Protein AF-A0A3D2WCU2-F1 (afdb_monomer_lite)

pLDDT: mean 88.75, std 12.47, range [38.84, 97.62]

Structure (mmCIF, N/CA/C/O backbone):
data_AF-A0A3D2WCU2-F1
#
_entry.id   AF-A0A3D2WCU2-F1
#
loop_
_atom_site.group_PDB
_atom_site.id
_atom_site.type_symbol
_atom_site.label_atom_id
_atom_site.label_alt_id
_atom_site.label_comp_id
_atom_site.label_asym_id
_atom_site.label_entity_id
_atom_site.label_seq_id
_atom_site.pdbx_PDB_ins_code
_atom_site.Cartn_x
_atom_site.Cartn_y
_atom_site.Cartn_z
_atom_site.occupancy
_atom_site.B_iso_or_equiv
_atom_site.auth_seq_id
_atom_site.auth_comp_id
_atom_site.auth_asym_id
_atom_site.auth_atom_id
_atom_site.pdbx_PDB_model_num
ATOM 1 N N . MET A 1 1 ? 30.710 31.717 -10.911 1.00 40.94 1 MET A N 1
ATOM 2 C CA . MET A 1 1 ? 29.964 31.096 -9.800 1.00 40.94 1 MET A CA 1
ATOM 3 C C . MET A 1 1 ? 28.675 30.516 -10.369 1.00 40.94 1 MET A C 1
ATOM 5 O O . MET A 1 1 ? 27.715 31.269 -10.475 1.00 40.94 1 MET A O 1
ATOM 9 N N . PRO A 1 2 ? 28.636 29.260 -10.845 1.00 43.09 2 PRO A N 1
ATOM 10 C CA . PRO A 1 2 ? 27.371 28.632 -11.187 1.00 43.09 2 PRO A CA 1
ATOM 11 C C . PRO A 1 2 ? 26.749 28.011 -9.934 1.00 43.09 2 PRO A C 1
ATOM 13 O O . PRO A 1 2 ? 27.441 27.438 -9.093 1.00 43.09 2 PRO A O 1
ATOM 16 N N . ALA A 1 3 ? 25.442 28.215 -9.811 1.00 42.50 3 ALA A N 1
ATOM 17 C CA . ALA A 1 3 ? 24.596 27.722 -8.742 1.00 42.50 3 ALA A CA 1
ATOM 18 C C . ALA A 1 3 ? 24.602 26.189 -8.694 1.00 42.50 3 ALA A C 1
ATOM 20 O O . ALA A 1 3 ? 24.594 25.524 -9.730 1.00 42.50 3 ALA A O 1
ATOM 21 N N . LEU A 1 4 ? 24.597 25.654 -7.475 1.00 42.25 4 LEU A N 1
ATOM 22 C CA . LEU A 1 4 ? 24.370 24.246 -7.187 1.00 42.25 4 LEU A CA 1
ATOM 23 C C . LEU A 1 4 ? 22.959 23.889 -7.668 1.00 42.25 4 LEU A C 1
ATOM 25 O O . LEU A 1 4 ? 21.978 24.137 -6.970 1.00 42.25 4 LEU A O 1
ATOM 29 N N . ALA A 1 5 ? 22.857 23.341 -8.878 1.00 43.59 5 ALA A N 1
ATOM 30 C CA . ALA A 1 5 ? 21.701 22.549 -9.256 1.00 43.59 5 ALA A CA 1
ATOM 31 C C . ALA A 1 5 ? 21.718 21.350 -8.306 1.00 43.59 5 ALA A C 1
ATOM 33 O O . ALA A 1 5 ? 22.600 20.495 -8.385 1.00 43.59 5 ALA A O 1
ATOM 34 N N . GLN A 1 6 ? 20.810 21.349 -7.336 1.00 38.84 6 GLN A N 1
ATOM 35 C CA . GLN A 1 6 ? 20.521 20.158 -6.560 1.00 38.84 6 GLN A CA 1
ATOM 36 C C . GLN A 1 6 ? 19.976 19.141 -7.559 1.00 38.84 6 GLN A C 1
ATOM 38 O O . GLN A 1 6 ? 18.814 19.207 -7.953 1.00 38.84 6 GLN A O 1
ATOM 43 N N . THR A 1 7 ? 20.849 18.263 -8.050 1.00 39.62 7 THR A N 1
ATOM 44 C CA . THR A 1 7 ? 20.456 17.074 -8.794 1.00 39.62 7 THR A CA 1
ATOM 45 C C . THR A 1 7 ? 19.617 16.243 -7.836 1.00 39.62 7 THR A C 1
ATOM 47 O O . THR A 1 7 ? 20.155 15.478 -7.040 1.00 39.62 7 THR A O 1
ATOM 50 N N . GLN A 1 8 ? 18.297 16.428 -7.864 1.00 44.00 8 GLN A N 1
ATOM 51 C CA . GLN A 1 8 ? 17.379 15.392 -7.417 1.00 44.00 8 GLN A CA 1
ATOM 52 C C . GLN A 1 8 ? 17.748 14.170 -8.256 1.00 44.00 8 GLN A C 1
ATOM 54 O O . GLN A 1 8 ? 17.556 14.180 -9.472 1.00 44.00 8 GLN A O 1
ATOM 59 N N . ALA A 1 9 ? 18.426 13.196 -7.650 1.00 54.62 9 ALA A N 1
ATOM 60 C CA . ALA A 1 9 ? 18.837 11.990 -8.344 1.00 54.62 9 ALA A CA 1
ATOM 61 C C . ALA A 1 9 ? 17.564 11.295 -8.835 1.00 54.62 9 ALA A C 1
ATOM 63 O O . ALA A 1 9 ? 16.813 10.728 -8.042 1.00 54.62 9 ALA A O 1
ATOM 64 N N . GLN A 1 10 ? 17.276 11.424 -10.131 1.00 64.81 10 GLN A N 1
ATOM 65 C CA . GLN A 1 10 ? 16.207 10.671 -10.769 1.00 64.81 10 GLN A CA 1
ATOM 66 C C . GLN A 1 10 ? 16.504 9.190 -10.570 1.00 64.81 10 GLN A C 1
ATOM 68 O O . GLN A 1 10 ? 17.631 8.747 -10.810 1.00 64.81 10 GLN A O 1
ATOM 73 N N . VAL A 1 11 ? 15.497 8.4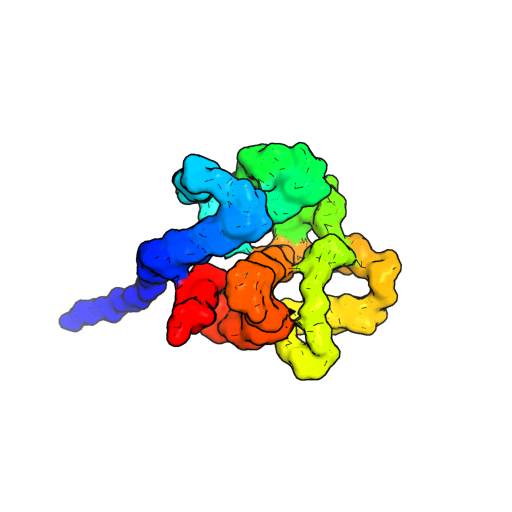48 -10.107 1.00 77.56 11 VAL A N 1
ATOM 74 C CA . VAL A 1 11 ? 15.593 6.998 -9.948 1.00 77.56 11 VAL A CA 1
ATOM 75 C C . VAL A 1 11 ? 16.022 6.403 -11.289 1.00 77.56 11 VAL A C 1
ATOM 77 O O . VAL A 1 11 ? 15.420 6.745 -12.312 1.00 77.56 11 VAL A O 1
ATOM 80 N N . PRO A 1 12 ? 17.072 5.563 -11.333 1.00 85.75 12 PRO A N 1
ATOM 81 C CA . PRO A 1 12 ? 17.488 4.940 -12.577 1.00 85.75 12 PRO A CA 1
ATOM 82 C C . PRO A 1 12 ? 16.316 4.193 -13.220 1.00 85.75 12 PRO A C 1
ATOM 84 O O . PRO A 1 12 ? 15.626 3.426 -12.553 1.00 85.75 12 PRO A O 1
ATOM 87 N N . GLU A 1 13 ? 16.120 4.366 -14.526 1.00 85.69 13 GLU A N 1
ATOM 88 C CA . GLU A 1 13 ? 15.000 3.752 -15.258 1.00 85.69 13 GLU A CA 1
ATOM 89 C C . GLU A 1 13 ? 14.947 2.223 -15.084 1.00 85.69 13 GLU A C 1
ATOM 91 O O . GLU A 1 13 ? 13.875 1.637 -14.998 1.00 85.69 13 GLU A O 1
ATOM 96 N N . VAL A 1 14 ? 16.106 1.570 -14.947 1.00 87.19 14 VAL A N 1
ATOM 97 C CA . VAL A 1 14 ? 16.196 0.128 -14.663 1.00 87.19 14 VAL A CA 1
ATOM 98 C C . VAL A 1 14 ? 15.580 -0.257 -13.311 1.00 87.19 14 VAL A C 1
ATOM 100 O O . VAL A 1 14 ? 14.926 -1.293 -13.214 1.00 87.19 14 VAL A O 1
ATOM 103 N N . VAL A 1 15 ? 15.746 0.582 -12.283 1.00 90.50 15 VAL A N 1
ATOM 104 C CA . VAL A 1 15 ? 15.174 0.363 -10.946 1.00 90.50 15 VAL A CA 1
ATOM 105 C C . VAL A 1 15 ? 13.661 0.535 -11.005 1.00 90.50 15 VAL A C 1
ATOM 107 O O . VAL A 1 15 ? 12.928 -0.338 -10.549 1.00 90.50 15 VAL A O 1
ATOM 110 N N . ARG A 1 16 ? 13.194 1.603 -11.660 1.00 90.00 16 ARG A N 1
ATOM 111 C CA . ARG A 1 16 ? 11.767 1.847 -11.900 1.00 90.00 16 ARG A CA 1
ATOM 112 C C . ARG A 1 16 ? 11.097 0.686 -12.639 1.00 90.00 16 ARG A C 1
ATOM 114 O O . ARG A 1 16 ? 10.048 0.206 -12.220 1.00 90.00 16 ARG A O 1
ATOM 121 N N . GLN A 1 17 ? 11.701 0.203 -13.723 1.00 89.56 17 GLN A N 1
ATOM 122 C CA . GLN A 1 17 ? 11.171 -0.935 -14.481 1.00 89.56 17 GLN A CA 1
ATOM 123 C C . GLN A 1 17 ? 11.144 -2.219 -13.651 1.00 89.56 17 GLN A C 1
ATOM 125 O O . GLN A 1 17 ? 10.187 -2.987 -13.744 1.00 89.56 17 GLN A O 1
ATOM 130 N N . GLY A 1 18 ? 12.172 -2.449 -12.830 1.00 90.50 18 GLY A N 1
ATOM 131 C CA . GLY A 1 18 ? 12.200 -3.567 -11.891 1.00 90.50 18 GLY A CA 1
ATOM 132 C C . GLY A 1 18 ? 11.071 -3.485 -10.863 1.00 90.50 18 GLY A C 1
ATOM 133 O O . GLY A 1 18 ? 10.384 -4.480 -10.639 1.00 90.50 18 GLY A O 1
ATOM 134 N N . TYR A 1 19 ? 10.816 -2.296 -10.316 1.00 92.38 19 TYR A N 1
ATOM 135 C CA . TYR A 1 19 ? 9.715 -2.061 -9.387 1.00 92.38 19 TYR A CA 1
ATOM 136 C C . TYR A 1 19 ? 8.354 -2.338 -10.042 1.00 92.38 19 TYR A C 1
ATOM 138 O O . TYR A 1 19 ? 7.573 -3.131 -9.519 1.00 92.38 19 TYR A O 1
ATOM 146 N N . PHE A 1 20 ? 8.078 -1.787 -11.230 1.00 91.50 20 PHE A N 1
ATOM 147 C CA . PHE A 1 20 ? 6.811 -2.061 -11.925 1.00 91.50 20 PHE A CA 1
ATOM 148 C C . PHE A 1 20 ? 6.653 -3.519 -12.335 1.00 91.50 20 PHE A C 1
ATOM 150 O O . PHE A 1 20 ? 5.540 -4.045 -12.341 1.00 91.50 20 PHE A O 1
ATOM 157 N N . ARG A 1 21 ? 7.757 -4.200 -12.642 1.00 90.50 21 ARG A N 1
ATOM 158 C CA . ARG A 1 21 ? 7.736 -5.643 -12.839 1.00 90.50 21 ARG A CA 1
ATOM 159 C C . ARG A 1 21 ? 7.333 -6.369 -11.557 1.00 90.50 21 ARG A C 1
ATOM 161 O O . ARG A 1 21 ? 6.489 -7.252 -11.641 1.00 90.50 21 ARG A O 1
ATOM 168 N N . ALA A 1 22 ? 7.873 -5.988 -10.400 1.00 92.06 22 ALA A N 1
ATOM 169 C CA . ALA A 1 22 ? 7.487 -6.576 -9.119 1.00 92.06 22 ALA A CA 1
ATOM 170 C C . ALA A 1 22 ? 5.998 -6.343 -8.802 1.00 92.06 22 ALA A C 1
ATOM 172 O O . ALA A 1 22 ? 5.289 -7.271 -8.418 1.00 92.06 22 ALA A O 1
ATOM 173 N N . VAL A 1 23 ? 5.492 -5.132 -9.059 1.00 92.75 23 VAL A N 1
ATOM 174 C CA . VAL A 1 23 ? 4.056 -4.813 -8.968 1.00 92.75 23 VAL A CA 1
ATOM 175 C C . VAL A 1 23 ? 3.236 -5.712 -9.901 1.00 92.75 23 VAL A C 1
ATOM 177 O O . VAL A 1 23 ? 2.241 -6.299 -9.482 1.00 92.75 23 VAL A O 1
ATOM 180 N N . GLY A 1 24 ? 3.668 -5.876 -11.152 1.00 91.75 24 GLY A N 1
ATOM 181 C CA . GLY A 1 24 ? 3.013 -6.759 -12.116 1.00 91.75 24 GLY A CA 1
ATOM 182 C C . GLY A 1 24 ? 3.006 -8.224 -11.707 1.00 91.75 24 GLY A C 1
ATOM 183 O O . GLY A 1 24 ? 1.987 -8.889 -11.859 1.00 91.75 24 GLY A O 1
ATOM 184 N N . GLU A 1 25 ? 4.113 -8.723 -11.162 1.00 92.00 25 GLU A N 1
ATOM 185 C CA . GLU A 1 25 ? 4.222 -10.090 -10.650 1.00 92.00 25 GLU A CA 1
ATOM 186 C C . GLU A 1 25 ? 3.272 -10.312 -9.464 1.00 92.00 25 GLU A C 1
ATOM 188 O O . GLU A 1 25 ? 2.577 -11.327 -9.429 1.00 92.00 25 GLU A O 1
ATOM 193 N N . PHE A 1 26 ? 3.161 -9.338 -8.553 1.00 93.19 26 PHE A N 1
ATOM 194 C CA . PHE A 1 26 ? 2.245 -9.398 -7.412 1.00 93.19 26 PHE A CA 1
ATOM 195 C C . PHE A 1 26 ? 0.769 -9.458 -7.832 1.00 93.19 26 PHE A C 1
ATOM 197 O O . PHE A 1 26 ? 0.015 -10.284 -7.322 1.00 93.19 26 PHE A O 1
ATOM 204 N N . PHE A 1 27 ? 0.354 -8.606 -8.774 1.00 91.88 27 PHE A N 1
ATOM 205 C CA . PHE A 1 27 ? -1.033 -8.539 -9.260 1.00 91.88 27 PHE A CA 1
ATOM 206 C C . PHE A 1 27 ? -1.316 -9.468 -10.453 1.00 91.88 27 PHE A C 1
ATOM 208 O O . PHE A 1 27 ? -2.406 -9.428 -11.021 1.00 91.88 27 PHE A O 1
ATOM 215 N N . ALA A 1 28 ? -0.343 -10.295 -10.852 1.00 90.75 28 ALA A N 1
ATOM 216 C CA . ALA A 1 28 ? -0.398 -11.145 -12.041 1.00 90.75 28 ALA A CA 1
ATOM 217 C C . ALA A 1 28 ? -0.799 -10.393 -13.334 1.00 90.75 28 ALA A C 1
ATOM 219 O O . ALA A 1 28 ? -1.499 -10.938 -14.192 1.00 90.75 28 ALA A O 1
ATOM 220 N N . LEU A 1 29 ? -0.342 -9.145 -13.483 1.00 88.31 29 LEU A N 1
ATOM 221 C CA . LEU A 1 29 ? -0.643 -8.306 -14.642 1.00 88.31 29 LEU A CA 1
ATOM 222 C C . LEU A 1 29 ? 0.202 -8.710 -15.859 1.00 88.31 29 LEU A C 1
ATOM 224 O O . LEU A 1 29 ? 1.415 -8.923 -15.739 1.00 88.31 29 LEU A O 1
ATOM 228 N N . PRO A 1 30 ? -0.388 -8.768 -17.064 1.00 84.62 30 PRO A N 1
ATOM 229 C CA . PRO A 1 30 ? 0.369 -8.987 -18.284 1.00 84.62 30 PRO A CA 1
ATOM 230 C C . PRO A 1 30 ? 1.248 -7.764 -18.616 1.00 84.62 30 PRO A C 1
ATOM 232 O O . PRO A 1 30 ? 0.877 -6.627 -18.320 1.00 84.62 30 PRO A O 1
ATOM 235 N N . PRO A 1 31 ? 2.373 -7.943 -19.338 1.00 77.44 31 PRO A N 1
ATOM 236 C CA . PRO A 1 31 ? 3.273 -6.840 -19.698 1.00 77.44 31 PRO A CA 1
ATOM 237 C C . PRO A 1 31 ? 2.603 -5.681 -20.452 1.00 77.44 31 PRO A C 1
ATOM 239 O O . PRO A 1 31 ? 3.039 -4.539 -20.352 1.00 77.44 31 PRO A O 1
ATOM 242 N N . THR A 1 32 ? 1.538 -5.962 -21.209 1.00 80.44 32 THR A N 1
ATOM 243 C CA . THR A 1 32 ? 0.761 -4.940 -21.926 1.00 80.44 32 THR A CA 1
ATOM 244 C C . THR A 1 32 ? 0.040 -3.986 -20.973 1.00 80.44 32 THR A C 1
ATOM 246 O O . THR A 1 32 ? -0.090 -2.808 -21.283 1.0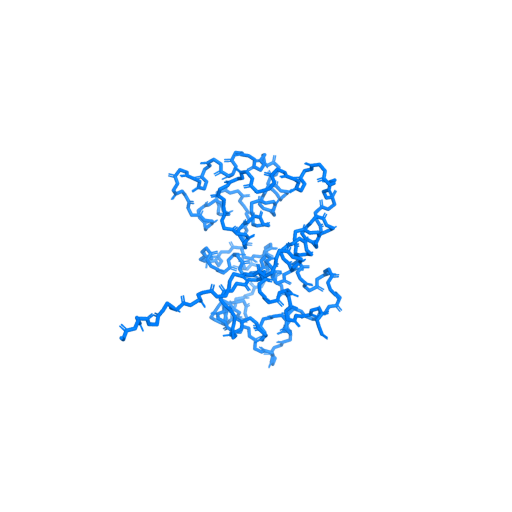0 80.44 32 THR A O 1
ATOM 249 N N . GLU A 1 33 ? -0.387 -4.473 -19.810 1.00 79.62 33 GLU A N 1
ATOM 250 C CA . GLU A 1 33 ? -1.068 -3.676 -18.786 1.00 79.62 33 GLU A CA 1
ATOM 251 C C . GLU A 1 33 ? -0.063 -2.896 -17.925 1.00 79.62 33 GLU A C 1
ATOM 253 O O . GLU A 1 33 ? -0.334 -1.778 -17.504 1.00 79.62 33 GLU A O 1
ATOM 258 N N . LEU A 1 34 ? 1.163 -3.411 -17.774 1.00 76.00 34 LEU A N 1
ATOM 259 C CA . LEU A 1 34 ? 2.268 -2.650 -17.178 1.00 76.00 34 LEU A CA 1
ATOM 260 C C . LEU A 1 34 ? 2.662 -1.424 -18.009 1.00 76.00 34 LEU A C 1
ATOM 262 O O . LEU A 1 34 ? 3.031 -0.392 -17.454 1.00 76.00 34 LEU A O 1
ATOM 266 N N . ALA A 1 35 ? 2.569 -1.519 -19.338 1.00 74.38 35 ALA A N 1
ATOM 267 C CA . ALA A 1 35 ? 2.937 -0.425 -20.233 1.00 74.38 35 ALA A CA 1
ATOM 268 C C . ALA A 1 35 ? 2.043 0.816 -20.060 1.00 74.38 35 ALA A C 1
ATOM 270 O O . ALA A 1 35 ? 2.531 1.934 -20.220 1.00 74.38 35 ALA A O 1
ATOM 271 N N . ILE A 1 36 ? 0.771 0.622 -19.696 1.00 79.75 36 ILE A N 1
ATOM 272 C CA . ILE A 1 36 ? -0.201 1.711 -19.524 1.00 79.75 36 ILE A CA 1
ATOM 273 C C . ILE A 1 36 ? -0.171 2.337 -18.122 1.00 79.75 36 ILE A C 1
ATOM 275 O O . ILE A 1 36 ? -0.753 3.400 -17.934 1.00 79.75 36 ILE A O 1
ATOM 279 N N . LEU A 1 37 ? 0.537 1.744 -17.148 1.00 78.38 37 LEU A N 1
ATOM 280 C CA . LEU A 1 37 ? 0.651 2.304 -15.789 1.00 78.38 37 LEU A CA 1
ATOM 281 C C . LEU A 1 37 ? 1.259 3.713 -15.796 1.00 78.38 37 LEU A C 1
ATOM 283 O O . LEU A 1 37 ? 0.827 4.587 -15.048 1.00 78.38 37 LEU A O 1
ATOM 287 N N . ASN A 1 38 ? 2.213 3.957 -16.699 1.00 72.69 38 ASN A N 1
ATOM 288 C CA . ASN A 1 38 ? 2.843 5.268 -16.872 1.00 72.69 38 ASN A CA 1
ATOM 289 C C . ASN A 1 38 ? 1.874 6.340 -17.408 1.00 72.69 38 ASN A C 1
ATOM 291 O O . ASN A 1 38 ? 2.165 7.530 -17.314 1.00 72.69 38 ASN A O 1
ATOM 295 N N . GLU A 1 39 ? 0.730 5.947 -17.975 1.00 82.06 39 GLU A N 1
ATOM 296 C CA . GLU A 1 39 ? -0.275 6.871 -18.517 1.00 82.06 39 GLU A CA 1
ATOM 297 C C . GLU A 1 39 ? -1.250 7.378 -17.441 1.00 82.06 39 GLU A C 1
ATOM 299 O O . GLU A 1 39 ? -2.033 8.293 -17.696 1.00 82.06 39 GLU A O 1
ATOM 304 N N . TRP A 1 40 ? -1.228 6.804 -16.233 1.00 83.94 40 TRP A N 1
ATOM 305 C CA . TRP A 1 40 ? -2.220 7.091 -15.190 1.00 83.94 40 TRP A CA 1
ATOM 306 C C . TRP A 1 40 ? -2.014 8.429 -14.471 1.00 83.94 40 TRP A C 1
ATOM 308 O O . TRP A 1 40 ? -2.908 8.855 -13.739 1.00 83.94 40 TRP A O 1
ATOM 318 N N . GLU A 1 41 ? -0.895 9.121 -14.722 1.00 85.50 41 GLU A N 1
ATOM 319 C CA . GLU A 1 41 ? -0.545 10.405 -14.086 1.00 85.50 41 GLU A CA 1
ATOM 320 C C . GLU A 1 41 ? -0.653 10.337 -12.548 1.00 85.50 41 GLU A C 1
ATOM 322 O O . GLU A 1 41 ? -1.114 11.275 -11.897 1.00 85.50 41 GLU A O 1
ATOM 327 N N . LEU A 1 42 ? -0.262 9.192 -11.984 1.00 89.25 42 LEU A N 1
ATOM 328 C CA . LEU A 1 42 ? -0.138 8.950 -10.550 1.00 89.25 42 LEU A CA 1
ATOM 329 C C . LEU A 1 42 ? 1.335 8.902 -10.158 1.00 89.25 42 LEU A C 1
ATOM 331 O O . LEU A 1 42 ? 2.187 8.557 -10.982 1.00 89.25 42 LEU A O 1
ATOM 335 N N . ASP A 1 43 ? 1.615 9.191 -8.890 1.00 90.88 43 ASP A N 1
ATOM 336 C CA . ASP A 1 43 ? 2.931 8.910 -8.328 1.00 90.88 43 ASP A CA 1
ATOM 337 C C . ASP A 1 43 ? 3.187 7.395 -8.363 1.00 90.88 43 ASP A C 1
ATOM 339 O O . ASP A 1 43 ? 2.274 6.581 -8.190 1.00 90.88 43 ASP A O 1
ATOM 343 N N . GLU A 1 44 ? 4.439 7.003 -8.599 1.00 91.31 44 GLU A N 1
ATOM 344 C CA . GLU A 1 44 ? 4.808 5.601 -8.841 1.00 91.31 44 GLU A CA 1
ATOM 345 C C . GLU A 1 44 ? 4.411 4.695 -7.661 1.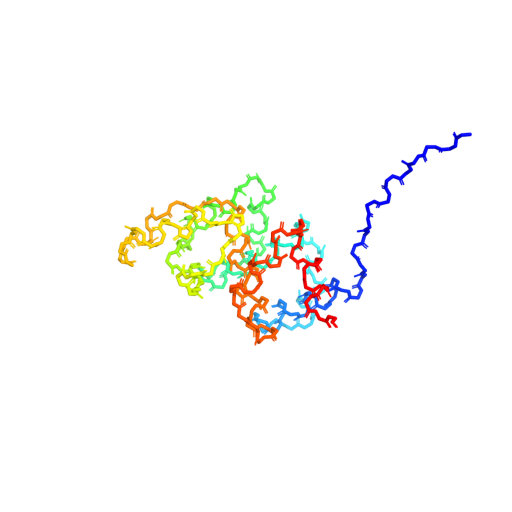00 91.31 44 GLU A C 1
ATOM 347 O O . GLU A 1 44 ? 3.879 3.604 -7.869 1.00 91.31 44 GLU A O 1
ATOM 352 N N . ASP A 1 45 ? 4.557 5.205 -6.434 1.00 93.12 45 ASP A N 1
ATOM 353 C CA . ASP A 1 45 ? 4.207 4.518 -5.187 1.00 93.12 45 ASP A CA 1
ATOM 354 C C . ASP A 1 45 ? 2.680 4.403 -4.967 1.00 93.12 45 ASP A C 1
ATOM 356 O O . ASP A 1 45 ? 2.221 3.596 -4.154 1.00 93.12 45 ASP A O 1
ATOM 360 N N . GLU A 1 46 ? 1.865 5.179 -5.691 1.00 95.06 46 GLU A N 1
ATOM 361 C CA . GLU A 1 46 ? 0.398 5.159 -5.603 1.00 95.06 46 GLU A CA 1
ATOM 362 C C . GLU A 1 46 ? -0.253 4.185 -6.594 1.00 95.06 46 GLU A C 1
ATOM 364 O O . GLU A 1 46 ? -1.372 3.716 -6.363 1.00 95.06 46 GLU A O 1
ATOM 369 N N . ILE A 1 47 ? 0.430 3.843 -7.687 1.00 94.25 47 ILE A N 1
ATOM 370 C CA . ILE A 1 47 ? -0.074 2.904 -8.700 1.00 94.25 47 ILE A CA 1
ATOM 371 C C . ILE A 1 47 ? -0.498 1.558 -8.083 1.00 94.25 47 ILE A C 1
ATOM 373 O O . ILE A 1 47 ? -1.614 1.098 -8.364 1.00 94.25 47 ILE A O 1
ATOM 377 N N . PRO A 1 48 ? 0.297 0.927 -7.198 1.00 95.12 48 PRO A N 1
ATOM 378 C CA . PRO A 1 48 ? -0.121 -0.318 -6.576 1.00 95.12 48 PRO A CA 1
ATOM 379 C C . PRO A 1 48 ? -1.309 -0.157 -5.625 1.00 95.12 48 PRO A C 1
ATOM 381 O O . PRO A 1 48 ? -2.055 -1.112 -5.426 1.00 95.12 48 PRO A O 1
ATOM 384 N N . VAL A 1 49 ? -1.533 1.034 -5.058 1.00 96.62 49 VAL A N 1
ATOM 385 C CA . VAL A 1 49 ? -2.712 1.312 -4.221 1.00 96.62 49 VAL A CA 1
ATOM 386 C C . VAL A 1 49 ? -3.983 1.273 -5.062 1.00 96.62 49 VAL A C 1
ATOM 388 O O . VAL A 1 49 ? -4.968 0.654 -4.654 1.00 96.62 49 VAL A O 1
ATOM 391 N N . ALA A 1 50 ? -3.953 1.877 -6.254 1.00 95.31 50 ALA A N 1
ATOM 392 C CA . ALA A 1 50 ? -5.070 1.832 -7.192 1.00 95.31 50 ALA A CA 1
ATOM 393 C C . ALA A 1 50 ? -5.425 0.382 -7.559 1.00 95.31 50 ALA A C 1
ATOM 395 O O . ALA A 1 50 ? -6.588 -0.012 -7.456 1.00 95.31 50 ALA A O 1
ATOM 396 N N . LEU A 1 51 ? -4.411 -0.416 -7.911 1.00 94.75 51 LEU A N 1
ATOM 397 C CA . LEU A 1 51 ? -4.554 -1.839 -8.232 1.00 94.75 51 LEU A CA 1
ATOM 398 C C . LEU A 1 51 ? -5.100 -2.640 -7.044 1.00 94.75 51 LEU A C 1
ATOM 400 O O . LEU A 1 51 ? -6.046 -3.411 -7.196 1.00 94.75 51 LEU A O 1
ATOM 404 N N . PHE A 1 52 ? -4.564 -2.409 -5.845 1.00 95.81 52 PHE A N 1
ATOM 405 C CA . PHE A 1 52 ? -4.985 -3.112 -4.638 1.00 95.81 52 PHE A CA 1
ATOM 406 C C . PHE A 1 52 ? -6.455 -2.843 -4.294 1.00 95.81 52 PHE A C 1
ATOM 408 O O . PHE A 1 52 ? -7.209 -3.766 -3.982 1.00 95.81 52 PHE A O 1
ATOM 415 N N . ILE A 1 53 ? -6.892 -1.581 -4.355 1.00 95.81 53 ILE A N 1
ATOM 416 C CA . ILE A 1 53 ? -8.289 -1.227 -4.080 1.00 95.81 53 ILE A CA 1
ATOM 417 C C . ILE A 1 53 ? -9.206 -1.784 -5.176 1.00 95.81 53 ILE A C 1
ATOM 419 O O . ILE A 1 53 ? -10.275 -2.309 -4.850 1.00 95.81 53 ILE A O 1
ATOM 423 N N . ALA A 1 54 ? -8.799 -1.715 -6.447 1.00 94.19 54 ALA A N 1
ATOM 424 C CA . ALA A 1 54 ? -9.548 -2.275 -7.573 1.00 94.19 54 ALA A CA 1
ATOM 425 C C . ALA A 1 54 ? -9.799 -3.777 -7.384 1.00 94.19 54 ALA A C 1
ATOM 427 O O . ALA A 1 54 ? -10.949 -4.218 -7.375 1.00 94.19 54 ALA A O 1
ATOM 428 N N . GLU A 1 55 ? -8.736 -4.544 -7.130 1.00 93.75 55 GLU A N 1
ATOM 429 C CA . GLU A 1 55 ? -8.797 -5.994 -6.933 1.00 93.75 55 GLU A CA 1
ATOM 430 C C . GLU A 1 55 ? -9.721 -6.372 -5.765 1.00 93.75 55 GLU A C 1
ATOM 432 O O . GLU A 1 55 ? -10.534 -7.291 -5.869 1.00 93.75 55 GLU A O 1
ATOM 437 N N . ARG A 1 56 ? -9.645 -5.638 -4.647 1.00 93.12 56 ARG A N 1
ATOM 438 C CA . ARG A 1 56 ? -10.430 -5.940 -3.440 1.00 93.12 56 ARG A CA 1
ATOM 439 C C . ARG A 1 56 ? -11.896 -5.545 -3.529 1.00 93.12 56 ARG A C 1
ATOM 441 O O . ARG A 1 56 ? -12.724 -6.175 -2.874 1.00 93.12 56 ARG A O 1
ATOM 448 N N . SER A 1 57 ? -12.211 -4.510 -4.298 1.00 91.88 57 SER A N 1
ATOM 449 C CA . SER A 1 57 ? -13.567 -3.959 -4.397 1.00 91.88 57 SER A CA 1
ATOM 450 C C . SER A 1 57 ? -14.317 -4.382 -5.660 1.00 91.88 57 SER A C 1
ATOM 452 O O . SER A 1 57 ? -15.534 -4.209 -5.731 1.00 91.88 57 SER A O 1
ATOM 454 N N . GLY A 1 58 ? -13.614 -4.927 -6.658 1.00 90.88 58 GLY A N 1
ATOM 455 C CA . GLY A 1 58 ? -14.162 -5.236 -7.980 1.00 90.88 58 GLY A CA 1
ATOM 456 C C . GLY A 1 58 ? -14.429 -3.998 -8.845 1.00 90.88 58 GLY A C 1
ATOM 457 O O . GLY A 1 58 ? -15.088 -4.104 -9.879 1.00 90.88 58 GLY A O 1
ATOM 458 N N . VAL A 1 59 ? -13.957 -2.821 -8.428 1.00 92.50 59 VAL A N 1
ATOM 459 C CA . VAL A 1 59 ? -14.055 -1.573 -9.196 1.00 92.50 59 VAL A CA 1
ATOM 460 C C . VAL A 1 59 ? -12.924 -1.517 -10.217 1.00 92.50 59 VAL A C 1
ATOM 462 O O . VAL A 1 59 ? -11.806 -1.923 -9.924 1.00 92.50 59 VAL A O 1
ATOM 465 N N . SER A 1 60 ? -13.192 -0.983 -11.410 1.00 91.75 60 SER A N 1
ATOM 466 C CA . SER A 1 60 ? -12.164 -0.792 -12.440 1.00 91.75 60 SER A CA 1
ATOM 467 C C . SER A 1 60 ? -11.071 0.168 -11.969 1.00 91.75 60 SER A C 1
ATOM 469 O O . SER A 1 60 ? -11.386 1.265 -11.487 1.00 91.75 60 SER A O 1
ATOM 471 N N . THR A 1 61 ? -9.810 -0.193 -12.189 1.00 91.50 61 THR A N 1
ATOM 472 C CA . THR A 1 61 ? -8.655 0.632 -11.821 1.00 91.50 61 THR A CA 1
ATOM 473 C C . THR A 1 61 ? -8.726 2.018 -12.459 1.00 91.50 61 THR A C 1
ATOM 475 O O . THR A 1 61 ? -8.522 3.012 -11.771 1.00 91.50 61 THR A O 1
ATOM 478 N N . G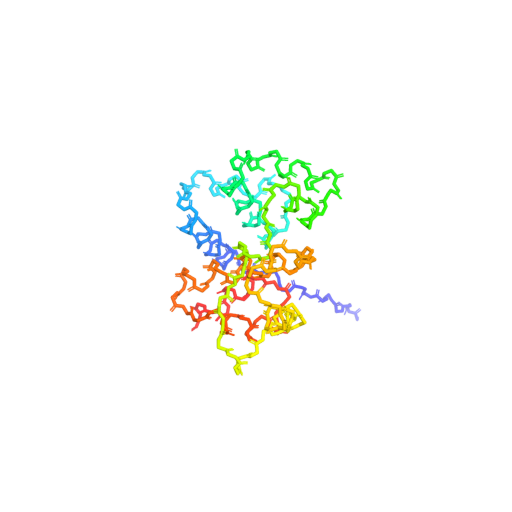LU A 1 62 ? -9.148 2.134 -13.719 1.00 90.19 62 GLU A N 1
ATOM 479 C CA . GLU A 1 62 ? -9.274 3.414 -14.428 1.00 90.19 62 GLU A CA 1
ATOM 480 C C . GLU A 1 62 ? -10.266 4.368 -13.750 1.00 90.19 62 GLU A C 1
ATOM 482 O O . GLU A 1 62 ? -10.037 5.577 -13.693 1.00 90.19 62 GLU A O 1
ATOM 487 N N . ALA A 1 63 ? -11.357 3.837 -13.187 1.00 92.38 63 ALA A N 1
ATOM 488 C CA . ALA A 1 63 ? -12.311 4.645 -12.430 1.00 92.38 63 ALA A CA 1
ATOM 489 C C . ALA A 1 63 ? -11.704 5.154 -11.114 1.00 92.38 63 ALA A C 1
ATOM 491 O O . ALA A 1 63 ? -11.938 6.305 -10.744 1.00 92.38 63 ALA A O 1
ATOM 492 N N . LEU A 1 64 ? -10.900 4.334 -10.426 1.00 93.75 64 LEU A N 1
ATOM 493 C CA . LEU A 1 64 ? -10.167 4.765 -9.231 1.00 93.75 64 LEU A CA 1
ATOM 494 C C . LEU A 1 64 ? -9.131 5.837 -9.567 1.00 93.75 64 LEU A C 1
ATOM 496 O O . LEU A 1 64 ? -9.081 6.852 -8.875 1.00 93.75 64 LEU A O 1
ATOM 500 N N . VAL A 1 65 ? -8.373 5.664 -10.654 1.00 92.88 65 VAL A N 1
ATOM 501 C CA . VAL A 1 65 ? -7.422 6.673 -11.142 1.00 92.88 65 VAL A CA 1
ATOM 502 C C . VAL A 1 65 ? -8.147 7.983 -11.454 1.00 92.88 65 VAL A C 1
ATOM 504 O O . VAL A 1 65 ? -7.727 9.045 -10.998 1.00 92.88 65 VAL A O 1
ATOM 507 N N . ALA A 1 66 ? -9.282 7.937 -12.158 1.00 93.00 66 ALA A N 1
ATOM 508 C CA . ALA A 1 66 ? -10.073 9.131 -12.451 1.00 93.00 66 ALA A CA 1
ATOM 509 C C . ALA A 1 66 ? -10.563 9.842 -11.173 1.00 93.00 66 ALA A C 1
ATOM 511 O O . ALA A 1 66 ? -10.485 11.069 -11.076 1.00 93.00 66 ALA A O 1
ATOM 512 N N . LEU A 1 67 ? -11.022 9.090 -10.166 1.00 94.44 67 LEU A N 1
ATOM 513 C CA . LEU A 1 67 ? -11.429 9.653 -8.876 1.00 94.44 67 LEU A CA 1
ATOM 514 C C . LEU A 1 67 ? -10.245 10.260 -8.113 1.00 94.44 67 LEU A C 1
ATOM 516 O O . LEU A 1 67 ? -10.368 11.373 -7.592 1.00 94.44 67 LEU A O 1
ATOM 520 N N . ARG A 1 68 ? -9.091 9.586 -8.098 1.00 94.69 68 ARG A N 1
ATOM 521 C CA . ARG A 1 68 ? -7.858 10.091 -7.480 1.00 94.69 68 ARG A CA 1
ATOM 522 C C . ARG A 1 68 ? -7.420 11.407 -8.121 1.00 94.69 68 ARG A C 1
ATOM 524 O O . ARG A 1 68 ? -7.120 12.367 -7.412 1.00 94.69 68 ARG A O 1
ATOM 531 N N . ARG A 1 69 ? -7.483 11.485 -9.454 1.00 92.25 69 ARG A N 1
ATOM 532 C CA . ARG A 1 69 ? -7.199 12.698 -10.239 1.00 92.25 69 ARG A CA 1
ATOM 533 C C . ARG A 1 69 ? -8.216 13.817 -10.031 1.00 92.25 69 ARG A C 1
ATOM 535 O O . ARG A 1 69 ? -7.867 14.985 -10.159 1.00 92.25 69 ARG A O 1
ATOM 542 N N . SER A 1 70 ? -9.458 13.486 -9.676 1.00 92.88 70 SER A N 1
ATOM 543 C CA . SER A 1 70 ? -10.474 14.480 -9.300 1.00 92.88 70 SER A CA 1
ATOM 544 C C . SER A 1 70 ? -10.256 15.091 -7.907 1.00 92.88 70 SER A C 1
ATOM 546 O O . SER A 1 70 ? -11.013 15.972 -7.503 1.00 92.88 70 SER A O 1
ATOM 548 N N . GLY A 1 71 ? -9.221 14.644 -7.185 1.00 92.75 71 GLY A N 1
ATOM 549 C CA . GLY A 1 71 ? -8.809 15.188 -5.893 1.00 92.75 71 GLY A CA 1
ATOM 550 C C . GLY A 1 71 ? -9.258 14.371 -4.683 1.00 92.75 71 GLY A C 1
ATOM 551 O O . GLY A 1 71 ? -9.080 14.831 -3.560 1.00 92.75 71 GLY A O 1
ATOM 552 N N . GLN A 1 72 ? -9.828 13.179 -4.880 1.00 96.12 72 GLN A N 1
ATOM 553 C CA . GLN A 1 72 ? -10.168 12.300 -3.760 1.00 96.12 72 GLN A CA 1
ATOM 554 C C . GLN A 1 72 ? -8.922 11.633 -3.185 1.00 96.12 72 GLN A C 1
ATOM 556 O O . GLN A 1 72 ? -8.045 11.196 -3.930 1.00 96.12 72 GLN A O 1
ATOM 561 N N . SER A 1 73 ? -8.860 11.543 -1.861 1.00 96.81 73 SER A N 1
ATOM 562 C CA . SER A 1 73 ? -7.746 10.914 -1.152 1.00 96.81 73 SER A CA 1
ATOM 563 C C . SER A 1 73 ? -7.844 9.386 -1.166 1.00 96.81 73 SER A C 1
ATOM 565 O O . SER A 1 73 ? -8.937 8.817 -1.251 1.00 96.81 73 SER A O 1
ATOM 567 N N . TRP A 1 74 ? -6.710 8.694 -1.017 1.00 97.62 74 TRP A N 1
ATOM 568 C CA . TRP A 1 74 ? -6.714 7.234 -0.879 1.00 97.62 74 TRP A CA 1
ATOM 569 C C . TRP A 1 74 ? -7.476 6.775 0.359 1.00 97.62 74 TRP A C 1
ATOM 571 O O . TRP A 1 74 ? -8.167 5.765 0.290 1.00 97.62 74 TRP A O 1
ATOM 581 N N . ALA A 1 75 ? -7.422 7.542 1.450 1.00 97.19 75 ALA A N 1
ATOM 582 C CA . ALA A 1 75 ? -8.207 7.282 2.654 1.00 97.19 75 ALA A CA 1
ATOM 583 C C . ALA A 1 75 ? -9.720 7.267 2.368 1.00 97.19 75 ALA A C 1
ATOM 585 O O . ALA A 1 75 ? -10.417 6.320 2.739 1.00 97.19 75 ALA A O 1
ATOM 586 N N . GLU A 1 76 ? -10.235 8.272 1.651 1.00 96.69 76 GLU A N 1
ATOM 587 C CA . GLU A 1 76 ? -11.654 8.335 1.277 1.00 96.69 76 GLU A CA 1
ATOM 588 C C . GLU A 1 76 ? -12.050 7.220 0.308 1.00 96.69 76 GLU A C 1
ATOM 590 O O . GLU A 1 76 ? -13.129 6.638 0.447 1.00 96.69 76 GLU A O 1
ATOM 595 N N . LEU A 1 77 ? -11.196 6.917 -0.675 1.00 97.06 77 LEU A N 1
ATOM 596 C CA . LEU A 1 77 ? -11.445 5.852 -1.645 1.00 97.06 77 LEU A CA 1
ATOM 597 C C . LEU A 1 77 ? -11.449 4.481 -0.963 1.00 97.06 77 LEU A C 1
ATOM 599 O O . LEU A 1 77 ? -12.403 3.723 -1.126 1.00 97.06 77 LEU A O 1
ATOM 603 N N . ALA A 1 78 ? -10.442 4.185 -0.143 1.00 96.62 78 ALA A N 1
ATOM 604 C CA . ALA A 1 78 ? -10.348 2.937 0.604 1.00 96.62 78 ALA A CA 1
ATOM 605 C C . ALA A 1 78 ? -11.560 2.749 1.529 1.00 96.62 78 ALA A C 1
ATOM 607 O O . ALA A 1 78 ? -12.210 1.703 1.483 1.00 96.62 78 ALA A O 1
ATOM 608 N N . ALA A 1 79 ? -11.948 3.789 2.277 1.00 95.06 79 ALA A N 1
ATOM 609 C CA . ALA A 1 79 ? -13.139 3.759 3.122 1.00 95.06 79 ALA A CA 1
ATOM 610 C C . ALA A 1 79 ? -14.425 3.531 2.310 1.00 95.06 79 ALA A C 1
ATOM 612 O O . ALA A 1 79 ? -15.253 2.697 2.682 1.00 95.06 79 ALA A O 1
ATOM 613 N N . ARG A 1 80 ? -14.591 4.230 1.178 1.00 95.25 80 ARG A N 1
ATOM 614 C CA . ARG A 1 80 ? -15.766 4.086 0.302 1.00 95.25 80 ARG A CA 1
ATOM 615 C C . ARG A 1 80 ? -15.900 2.676 -0.266 1.00 95.25 80 ARG A C 1
ATOM 617 O O . ARG A 1 80 ? -17.019 2.190 -0.408 1.00 95.25 80 ARG A O 1
ATOM 624 N N . TYR A 1 81 ? -14.780 2.044 -0.596 1.00 95.62 81 TYR A N 1
ATOM 625 C CA . TYR A 1 81 ? -14.740 0.730 -1.233 1.00 95.62 81 TYR A CA 1
ATOM 626 C C . TYR A 1 81 ? -14.483 -0.427 -0.257 1.00 95.62 81 TYR A C 1
ATOM 628 O O . TYR A 1 81 ? -14.270 -1.558 -0.687 1.00 95.62 81 TYR A O 1
ATOM 636 N N . GLY A 1 82 ? -14.548 -0.175 1.055 1.00 93.94 82 GLY A N 1
ATOM 637 C CA . GLY A 1 82 ? -14.470 -1.213 2.087 1.00 93.94 82 GLY A CA 1
ATOM 638 C C . GLY A 1 82 ? -13.072 -1.793 2.316 1.00 93.94 82 GLY A C 1
ATOM 639 O O . GLY A 1 82 ? -12.939 -2.846 2.939 1.00 93.94 82 GLY A O 1
ATOM 640 N N . VAL A 1 83 ? -12.025 -1.117 1.844 1.00 96.25 83 VAL A N 1
ATOM 641 C CA . VAL A 1 83 ? -10.630 -1.486 2.098 1.00 96.25 83 VAL A CA 1
ATOM 642 C C . VAL A 1 83 ? -10.203 -0.862 3.424 1.00 96.25 83 VAL A C 1
ATOM 644 O O . VAL A 1 83 ? -9.764 0.281 3.487 1.00 96.25 83 VAL A O 1
ATOM 647 N N . SER A 1 84 ? -10.396 -1.606 4.511 1.00 96.06 84 SER A N 1
ATOM 648 C CA . SER A 1 84 ? -10.097 -1.143 5.868 1.00 96.06 84 SER A CA 1
ATOM 649 C C . SER A 1 84 ? -8.679 -1.503 6.318 1.00 96.06 84 SER A C 1
ATOM 651 O O . SER A 1 84 ? -7.994 -2.325 5.703 1.00 96.06 84 SER A O 1
ATOM 653 N N . ALA A 1 85 ? -8.267 -0.951 7.458 1.00 96.50 85 ALA A N 1
ATOM 654 C CA . ALA A 1 85 ? -7.046 -1.330 8.167 1.00 96.50 85 ALA A CA 1
ATOM 655 C C . ALA A 1 85 ? -6.927 -2.846 8.401 1.00 96.50 85 ALA A C 1
ATOM 657 O O . ALA A 1 85 ? -5.872 -3.423 8.161 1.00 96.50 85 ALA A O 1
ATOM 658 N N . ALA A 1 86 ? -8.023 -3.541 8.716 1.00 96.31 86 ALA A N 1
ATOM 659 C CA . ALA A 1 86 ? -7.999 -5.002 8.829 1.00 96.31 86 ALA A CA 1
ATOM 660 C C . ALA A 1 86 ? -7.533 -5.709 7.535 1.00 96.31 86 ALA A C 1
ATOM 662 O O . ALA A 1 86 ? -6.825 -6.710 7.595 1.00 96.31 86 ALA A O 1
ATOM 663 N N . VAL A 1 87 ? -7.903 -5.185 6.359 1.00 95.69 87 VAL A N 1
ATOM 664 C CA . VAL A 1 87 ? -7.514 -5.738 5.046 1.00 95.69 87 VAL A CA 1
ATOM 665 C C . VAL A 1 87 ? -6.075 -5.357 4.682 1.00 95.69 87 VAL A C 1
ATOM 667 O O . VAL A 1 87 ? -5.349 -6.119 4.031 1.00 95.69 87 VAL A O 1
ATOM 670 N N . LEU A 1 88 ? -5.648 -4.164 5.088 1.00 96.50 88 LEU A N 1
ATOM 671 C CA . LEU A 1 88 ? -4.334 -3.610 4.771 1.00 96.50 88 LEU A CA 1
ATOM 672 C C . LEU A 1 88 ? -3.238 -4.033 5.753 1.00 96.50 88 LEU A C 1
ATOM 674 O O . LEU A 1 88 ? -2.067 -3.914 5.412 1.00 96.50 88 LEU A O 1
ATOM 678 N N . HIS A 1 89 ? -3.589 -4.587 6.915 1.00 96.31 89 HIS A N 1
ATOM 679 C CA . HIS A 1 89 ? -2.622 -5.004 7.925 1.00 96.31 89 HIS A CA 1
ATOM 680 C C . HIS A 1 89 ? -1.563 -5.967 7.362 1.00 96.31 89 HIS A C 1
ATOM 682 O O . HIS A 1 89 ? -1.873 -6.984 6.729 1.00 96.31 89 HIS A O 1
ATOM 688 N N . VAL A 1 90 ? -0.294 -5.651 7.613 1.00 95.50 90 VAL A N 1
ATOM 689 C CA . VAL A 1 90 ? 0.849 -6.501 7.287 1.00 95.50 90 VAL A CA 1
ATOM 690 C C . VAL A 1 90 ? 1.484 -6.938 8.609 1.00 95.50 90 VAL A C 1
ATOM 692 O O . VAL A 1 90 ? 1.904 -6.087 9.379 1.00 95.50 90 VAL A O 1
ATOM 695 N N . PRO A 1 91 ? 1.534 -8.239 8.934 1.00 93.75 91 PRO A N 1
ATOM 696 C CA . PRO A 1 91 ? 2.046 -8.667 10.228 1.00 93.75 91 PRO A CA 1
ATOM 697 C C . PRO A 1 91 ? 3.562 -8.460 10.319 1.00 93.75 91 PRO A C 1
ATOM 699 O O . PRO A 1 91 ? 4.313 -8.911 9.452 1.00 93.75 91 PRO A O 1
ATOM 702 N N . ILE A 1 92 ? 4.006 -7.842 11.413 1.00 94.06 92 ILE A N 1
ATOM 703 C CA . ILE A 1 92 ? 5.418 -7.727 11.798 1.00 94.06 92 ILE A CA 1
ATOM 704 C C . ILE A 1 92 ? 5.607 -8.185 13.251 1.00 94.06 92 ILE A C 1
ATOM 706 O O . ILE A 1 92 ? 4.661 -8.102 14.038 1.00 94.06 92 ILE A O 1
ATOM 710 N N . PRO A 1 93 ? 6.804 -8.657 13.643 1.00 92.31 93 PRO A N 1
ATOM 711 C CA . PRO A 1 93 ? 7.099 -8.958 15.040 1.00 92.31 93 PRO A CA 1
ATOM 712 C C . PRO A 1 93 ? 6.907 -7.740 15.958 1.00 92.31 93 PRO A C 1
ATOM 714 O O . PRO A 1 93 ? 7.176 -6.603 15.575 1.00 92.31 93 PRO A O 1
ATOM 717 N N . GLU A 1 94 ? 6.493 -7.978 17.204 1.00 86.56 94 GLU A N 1
ATOM 718 C CA . GLU A 1 94 ? 6.230 -6.920 18.195 1.00 86.56 94 GLU A CA 1
ATOM 719 C C . GLU A 1 94 ? 7.442 -6.018 18.457 1.00 86.56 94 GLU A C 1
ATOM 721 O O . GLU A 1 94 ? 7.301 -4.813 18.641 1.00 86.56 94 GLU A O 1
ATOM 726 N N . GLN A 1 95 ? 8.640 -6.598 18.441 1.00 87.00 95 GLN A N 1
ATOM 727 C CA . GLN A 1 95 ? 9.900 -5.898 18.679 1.00 87.00 95 GLN A CA 1
ATOM 728 C C . GLN A 1 95 ? 10.453 -5.149 17.455 1.00 87.00 95 GLN A C 1
ATOM 730 O O . GLN A 1 95 ? 11.486 -4.491 17.570 1.00 87.00 95 GLN A O 1
ATOM 735 N N . SER A 1 96 ? 9.828 -5.285 16.284 1.00 89.31 96 SER A N 1
ATOM 736 C CA . SER A 1 96 ? 10.305 -4.665 15.047 1.00 89.31 96 SER A CA 1
ATOM 737 C C . SER A 1 96 ? 9.868 -3.203 14.938 1.00 89.31 96 SER A C 1
ATOM 739 O O . SER A 1 96 ? 8.748 -2.851 15.322 1.00 89.31 96 SER A O 1
ATOM 741 N N . SER A 1 97 ? 10.740 -2.362 14.365 1.00 85.06 97 SER A N 1
ATOM 742 C CA . SER A 1 97 ? 10.347 -1.014 13.942 1.00 85.06 97 SER A CA 1
ATOM 743 C C . SER A 1 97 ? 9.310 -1.104 12.824 1.00 85.06 97 SER A C 1
ATOM 745 O O . SER A 1 97 ? 9.357 -2.004 11.985 1.00 85.06 97 SER A O 1
ATOM 747 N N . ALA A 1 98 ? 8.374 -0.161 12.828 1.00 87.19 98 ALA A N 1
ATOM 748 C CA . ALA A 1 98 ? 7.435 0.065 11.733 1.00 87.19 98 ALA A CA 1
ATOM 749 C C . ALA A 1 98 ? 7.654 1.433 11.065 1.00 87.19 98 ALA A C 1
ATOM 751 O O . ALA A 1 98 ? 6.774 1.918 10.355 1.00 87.19 98 ALA A O 1
ATOM 752 N N . GLY A 1 99 ? 8.797 2.066 11.346 1.00 86.50 99 GLY A N 1
ATOM 753 C CA . GLY A 1 99 ? 9.195 3.344 10.781 1.00 86.50 99 GLY A CA 1
ATOM 754 C C . GLY A 1 99 ? 8.153 4.439 10.907 1.00 86.50 99 GLY A C 1
ATOM 755 O O . GLY A 1 99 ? 7.571 4.661 11.978 1.00 86.50 99 GLY A O 1
ATOM 756 N N . GLU A 1 100 ? 7.918 5.124 9.792 1.00 86.94 100 GLU A N 1
ATOM 757 C CA . GLU A 1 100 ? 7.022 6.278 9.714 1.00 86.94 100 GLU A CA 1
ATOM 758 C C . GLU A 1 100 ? 5.577 5.941 10.108 1.00 86.94 100 GLU A C 1
ATOM 760 O O . GLU A 1 100 ? 4.880 6.781 10.673 1.00 86.94 100 GLU A O 1
ATOM 765 N N . ILE A 1 101 ? 5.145 4.688 9.920 1.00 93.06 101 ILE A N 1
ATOM 766 C CA . ILE A 1 101 ? 3.797 4.222 10.282 1.00 93.06 101 ILE A CA 1
ATOM 767 C C . ILE A 1 101 ? 3.751 3.524 11.651 1.00 93.06 101 ILE A C 1
ATOM 769 O O . ILE A 1 101 ? 2.830 2.763 11.959 1.00 93.06 101 ILE A O 1
ATOM 773 N N . SER A 1 102 ? 4.729 3.790 12.522 1.00 92.75 102 SER A N 1
ATOM 774 C CA . SER A 1 102 ? 4.777 3.244 13.886 1.00 92.75 102 SER A CA 1
ATOM 775 C C . SER A 1 102 ? 3.546 3.574 14.731 1.00 92.75 102 SER A C 1
ATOM 777 O O . SER A 1 102 ? 3.089 2.716 15.492 1.00 92.75 102 SER A O 1
ATOM 779 N N . ALA A 1 103 ? 2.962 4.764 14.565 1.00 94.12 103 ALA A N 1
ATOM 780 C CA . ALA A 1 103 ? 1.722 5.149 15.238 1.00 94.12 103 ALA A CA 1
ATOM 781 C C . ALA A 1 103 ? 0.551 4.227 14.854 1.00 94.12 103 ALA A C 1
ATOM 783 O O . ALA A 1 103 ? -0.195 3.782 15.728 1.00 94.12 103 ALA A O 1
ATOM 784 N N . LEU A 1 104 ? 0.435 3.856 13.576 1.00 95.75 104 LEU A N 1
ATOM 785 C CA . LEU A 1 104 ? -0.583 2.918 13.109 1.00 95.75 104 LEU A CA 1
ATOM 786 C C . LEU A 1 104 ? -0.392 1.519 13.704 1.00 95.75 104 LEU A C 1
ATOM 788 O O . LEU A 1 104 ? -1.347 0.902 14.174 1.00 95.75 104 LEU A O 1
ATOM 792 N N . TYR A 1 105 ? 0.846 1.022 13.767 1.00 95.50 105 TYR A N 1
ATOM 793 C CA . TYR A 1 105 ? 1.114 -0.269 14.410 1.00 95.50 105 TYR A CA 1
ATOM 794 C C . TYR A 1 105 ? 0.853 -0.257 15.917 1.00 95.50 105 TYR A C 1
ATOM 796 O O . TYR A 1 105 ? 0.428 -1.271 16.470 1.00 95.50 105 TYR A O 1
ATOM 804 N N . GLN A 1 106 ? 1.030 0.876 16.600 1.00 94.88 106 GLN A N 1
ATOM 805 C CA . GLN A 1 106 ? 0.573 1.008 17.986 1.00 94.88 106 GLN A CA 1
ATOM 806 C C . GLN A 1 106 ? -0.955 0.897 18.093 1.00 94.88 106 GLN A C 1
ATOM 808 O O . GLN A 1 106 ? -1.453 0.263 19.027 1.00 94.88 106 GLN A O 1
ATOM 813 N N . GLN A 1 107 ? -1.711 1.442 17.133 1.00 96.12 107 GLN A N 1
ATOM 814 C CA . GLN A 1 107 ? -3.167 1.270 17.087 1.00 96.12 107 GLN A CA 1
ATOM 815 C C . GLN A 1 107 ? -3.566 -0.191 16.850 1.00 96.12 107 GLN A C 1
ATOM 817 O O . GLN A 1 107 ? -4.424 -0.698 17.573 1.00 96.12 107 GLN A O 1
ATOM 822 N N . TYR A 1 108 ? -2.910 -0.901 15.924 1.00 96.50 108 TYR A N 1
ATOM 823 C CA . TYR A 1 108 ? -3.157 -2.334 15.715 1.00 96.50 108 TYR A CA 1
ATOM 824 C C . TYR A 1 108 ? -2.904 -3.160 16.981 1.00 96.50 108 TYR A C 1
ATOM 826 O O . TYR A 1 108 ? -3.714 -4.016 17.320 1.00 96.50 108 TYR A O 1
ATOM 834 N N . ARG A 1 109 ? -1.826 -2.874 17.720 1.00 94.75 109 ARG A N 1
ATOM 835 C CA . ARG 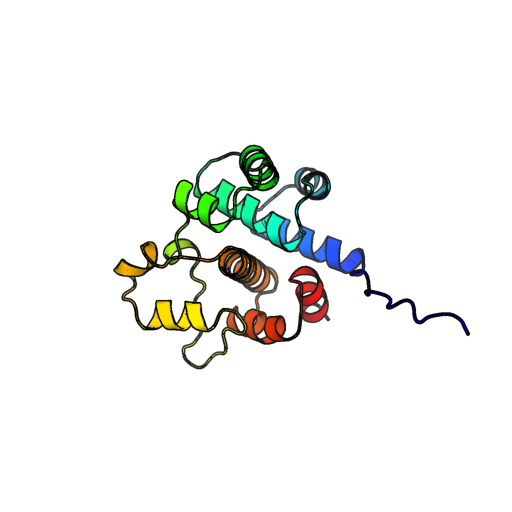A 1 109 ? -1.473 -3.596 18.958 1.00 94.75 109 ARG A CA 1
ATOM 836 C C . ARG A 1 109 ? -2.399 -3.297 20.133 1.00 94.75 109 ARG A C 1
ATOM 838 O O . ARG A 1 109 ? -2.607 -4.148 20.993 1.00 94.75 109 ARG A O 1
ATOM 845 N N . SER A 1 110 ? -2.936 -2.081 20.197 1.00 95.38 110 SER A N 1
ATOM 846 C CA . SER A 1 110 ? -3.842 -1.651 21.271 1.00 95.38 110 SER A CA 1
ATOM 847 C C . SER A 1 110 ? -5.314 -1.961 20.990 1.00 95.38 110 SER A C 1
ATOM 849 O O . SER A 1 110 ? -6.138 -1.898 21.904 1.00 95.38 110 SER A O 1
ATOM 851 N N . THR A 1 111 ? -5.648 -2.333 19.753 1.00 95.75 111 THR A N 1
ATOM 852 C CA . THR A 1 111 ? -7.012 -2.636 19.316 1.00 95.75 111 THR A CA 1
ATOM 853 C C . THR A 1 111 ? -7.150 -4.137 19.057 1.00 95.75 111 THR A C 1
ATOM 855 O O . THR A 1 111 ? -6.355 -4.690 18.302 1.00 95.75 111 THR A O 1
ATOM 858 N N . PRO A 1 112 ? -8.161 -4.828 19.615 1.00 95.38 112 PRO A N 1
ATOM 859 C CA . PRO A 1 112 ? -8.444 -6.213 19.239 1.00 95.38 112 PRO A CA 1
ATOM 860 C C . PRO A 1 112 ? -8.677 -6.343 17.728 1.00 95.38 112 PRO A C 1
ATOM 862 O O . PRO A 1 112 ? -9.267 -5.446 17.130 1.00 95.38 112 PRO A O 1
ATOM 865 N N . GLU A 1 113 ? -8.303 -7.473 17.120 1.00 93.94 113 GLU A N 1
ATOM 866 C CA . GLU A 1 113 ? -8.419 -7.681 15.662 1.00 93.94 113 GLU A CA 1
ATOM 867 C C . GLU A 1 113 ? -9.829 -7.408 15.111 1.00 93.94 113 GLU A C 1
ATOM 869 O O . GLU A 1 113 ? -9.992 -6.848 14.027 1.00 93.94 113 GLU A O 1
ATOM 874 N N . SER A 1 114 ? -10.872 -7.720 15.889 1.00 94.88 114 SER A N 1
ATOM 875 C CA . SER A 1 114 ? -12.271 -7.444 15.529 1.00 94.88 114 SER A CA 1
ATOM 876 C C . SER A 1 114 ? -12.599 -5.952 15.387 1.00 94.88 114 SER A C 1
ATOM 878 O O . SER A 1 114 ? -13.584 -5.604 14.738 1.00 94.88 114 SER A O 1
ATOM 880 N N . GLY A 1 115 ? -11.787 -5.073 15.976 1.00 96.00 115 GLY A N 1
ATOM 881 C CA . GLY A 1 115 ? -11.889 -3.619 15.876 1.00 96.00 115 GLY A CA 1
ATOM 882 C C . GLY A 1 115 ? -10.995 -3.005 14.797 1.00 96.00 115 GLY A C 1
ATOM 883 O O . GLY A 1 115 ? -11.100 -1.812 14.534 1.00 96.00 115 GLY A O 1
ATOM 884 N N . TRP A 1 116 ? -10.135 -3.775 14.126 1.00 97.06 116 TRP A N 1
ATOM 885 C CA . TRP A 1 116 ? -9.214 -3.206 13.135 1.00 97.06 116 TRP A CA 1
ATOM 886 C C . TRP A 1 116 ? -9.927 -2.566 11.949 1.00 97.06 116 TRP A C 1
ATOM 888 O O . TRP A 1 116 ? -9.425 -1.611 11.372 1.00 97.06 116 TRP A O 1
ATOM 898 N N . ALA A 1 117 ? -11.130 -3.026 11.605 1.00 95.31 117 ALA A N 1
ATOM 899 C CA . ALA A 1 117 ? -11.911 -2.421 10.531 1.00 95.31 117 ALA A CA 1
ATOM 900 C C . ALA A 1 117 ? -12.330 -0.963 10.819 1.00 95.31 117 ALA A C 1
ATOM 902 O O . ALA A 1 117 ? -12.694 -0.255 9.885 1.00 95.31 117 ALA A O 1
ATOM 903 N N . THR A 1 118 ? -12.288 -0.516 12.082 1.00 95.31 118 THR A N 1
ATOM 904 C CA . THR A 1 118 ? -12.667 0.849 12.486 1.00 95.31 118 THR A CA 1
ATOM 905 C C . THR A 1 118 ? -11.479 1.793 12.652 1.00 95.31 118 THR A C 1
ATOM 907 O O . THR A 1 118 ? -11.689 2.973 12.931 1.00 95.31 118 THR A O 1
ATOM 910 N N . ILE A 1 119 ? -10.246 1.296 12.517 1.00 97.00 119 ILE A N 1
ATOM 911 C CA . ILE A 1 119 ? -9.045 2.134 12.540 1.00 97.00 119 ILE A CA 1
ATOM 912 C C . ILE A 1 119 ? -9.081 3.055 11.316 1.00 97.00 119 ILE A C 1
ATOM 914 O O . ILE A 1 119 ? -9.265 2.596 10.185 1.00 97.00 119 ILE A O 1
ATOM 918 N N . GLN A 1 120 ? -8.945 4.360 11.554 1.00 95.31 120 GLN A N 1
ATOM 919 C CA . GLN A 1 120 ? -8.880 5.354 10.487 1.00 95.31 120 GLN A CA 1
ATOM 920 C C . GLN A 1 120 ? -7.470 5.366 9.913 1.00 95.31 120 GLN A C 1
ATOM 922 O O . GLN A 1 120 ? -6.511 5.499 10.665 1.00 95.31 120 GLN A O 1
ATOM 927 N N . LEU A 1 121 ? -7.375 5.219 8.594 1.00 96.62 121 LEU A N 1
ATOM 928 C CA . LEU A 1 121 ? -6.112 5.234 7.873 1.00 96.62 121 LEU A CA 1
ATOM 929 C C . LEU A 1 121 ? -5.913 6.558 7.157 1.00 96.62 121 LEU A C 1
ATOM 931 O O . LEU A 1 121 ? -6.833 7.074 6.514 1.00 96.62 121 LEU A O 1
ATOM 935 N N . GLU A 1 122 ? -4.686 7.049 7.193 1.00 96.81 122 GLU A N 1
ATOM 936 C CA . GLU A 1 122 ? -4.236 8.137 6.343 1.00 96.81 122 GLU A CA 1
ATOM 937 C C . GLU A 1 122 ? -3.784 7.622 4.969 1.00 96.81 122 GLU A C 1
ATOM 939 O O . GLU A 1 122 ? -3.448 6.453 4.778 1.00 96.81 122 GLU A O 1
ATOM 944 N N . SER A 1 123 ? -3.753 8.512 3.972 1.00 96.44 123 SER A N 1
ATOM 945 C CA . SER A 1 123 ? -3.364 8.118 2.607 1.00 96.44 123 SER A CA 1
ATOM 946 C C . SER A 1 123 ? -1.917 7.618 2.542 1.00 96.44 123 SER A C 1
ATOM 948 O O . SER A 1 123 ? -1.655 6.629 1.865 1.00 96.44 123 SER A O 1
ATOM 950 N N . ALA A 1 124 ? -1.003 8.250 3.285 1.00 94.56 124 ALA A N 1
ATOM 951 C CA . ALA A 1 124 ? 0.395 7.824 3.365 1.00 94.56 124 ALA A CA 1
ATOM 952 C C . ALA A 1 124 ? 0.536 6.426 3.990 1.00 94.56 124 ALA A C 1
ATOM 954 O O . ALA A 1 124 ? 1.316 5.607 3.513 1.00 94.56 124 ALA A O 1
ATOM 955 N N . GLU A 1 125 ? -0.276 6.110 5.001 1.00 96.62 125 GLU A N 1
ATOM 956 C CA . GLU A 1 125 ? -0.275 4.793 5.641 1.00 96.62 125 GLU A CA 1
ATOM 957 C C . GLU A 1 125 ? -0.775 3.692 4.699 1.00 96.62 125 GLU A C 1
ATOM 959 O O . GLU A 1 125 ? -0.222 2.593 4.678 1.00 96.62 125 GLU A O 1
ATOM 964 N N . ILE A 1 126 ? -1.795 3.986 3.886 1.00 97.25 126 ILE A N 1
ATOM 965 C CA . ILE A 1 126 ? -2.288 3.062 2.856 1.00 97.25 126 ILE A CA 1
ATOM 966 C C . ILE A 1 126 ? -1.193 2.794 1.822 1.00 97.25 126 ILE A C 1
ATOM 968 O O . ILE A 1 126 ? -0.922 1.632 1.515 1.00 97.25 126 ILE A O 1
ATOM 972 N N . VAL A 1 127 ? -0.549 3.854 1.317 1.00 96.44 127 VAL A N 1
ATOM 973 C CA . VAL A 1 127 ? 0.573 3.746 0.372 1.00 96.44 127 VAL A CA 1
ATOM 974 C C . VAL A 1 127 ? 1.678 2.875 0.967 1.00 96.44 127 VAL A C 1
ATOM 976 O O . VAL A 1 127 ? 2.107 1.917 0.323 1.00 96.44 127 VAL A O 1
ATOM 979 N N . ALA A 1 128 ? 2.077 3.131 2.213 1.00 95.81 128 ALA A N 1
ATOM 980 C CA . ALA A 1 128 ? 3.120 2.367 2.882 1.00 95.81 128 ALA A CA 1
ATOM 981 C C . ALA A 1 128 ? 2.752 0.885 3.054 1.00 95.81 128 ALA A C 1
ATOM 983 O O . ALA A 1 128 ? 3.519 0.012 2.653 1.00 95.81 128 ALA A O 1
ATOM 984 N N . LEU A 1 129 ? 1.568 0.569 3.591 1.00 97.19 129 LEU A N 1
ATOM 985 C CA . LEU A 1 129 ? 1.145 -0.818 3.823 1.00 97.19 129 LEU A CA 1
ATOM 986 C C . LEU A 1 129 ? 1.056 -1.633 2.528 1.00 97.19 129 LEU A C 1
ATOM 988 O O . LEU A 1 129 ? 1.464 -2.797 2.504 1.00 97.19 129 LEU A O 1
ATOM 992 N N . VAL A 1 130 ? 0.532 -1.036 1.454 1.00 97.38 130 VAL A N 1
ATOM 993 C CA . VAL A 1 130 ? 0.429 -1.706 0.152 1.00 97.38 130 VAL A CA 1
ATOM 994 C C . VAL A 1 130 ? 1.817 -1.960 -0.431 1.00 97.38 130 VAL A C 1
ATOM 996 O O . VAL A 1 130 ? 2.110 -3.092 -0.816 1.00 97.38 130 VAL A O 1
ATOM 999 N N . ASN A 1 131 ? 2.693 -0.955 -0.446 1.00 96.81 131 ASN A N 1
ATOM 1000 C CA . ASN A 1 131 ? 4.040 -1.112 -0.989 1.00 96.81 131 ASN A CA 1
ATOM 1001 C C . ASN A 1 131 ? 4.870 -2.119 -0.193 1.00 96.81 131 ASN A C 1
ATOM 1003 O O . ASN A 1 131 ? 5.469 -3.018 -0.778 1.00 96.81 131 ASN A O 1
ATOM 1007 N N . VAL A 1 132 ? 4.838 -2.046 1.139 1.00 96.25 132 VAL A N 1
ATOM 1008 C CA . VAL A 1 132 ? 5.523 -3.009 2.014 1.00 96.25 132 VAL A CA 1
ATOM 1009 C C . VAL A 1 132 ? 5.065 -4.433 1.726 1.00 96.25 132 VAL A C 1
ATOM 1011 O O . VAL A 1 132 ? 5.891 -5.338 1.621 1.00 96.25 132 VAL A O 1
ATOM 1014 N N . ARG A 1 133 ? 3.755 -4.644 1.556 1.00 96.56 133 ARG A N 1
ATOM 1015 C CA . ARG A 1 133 ? 3.200 -5.957 1.221 1.00 96.56 133 ARG A CA 1
ATOM 1016 C C . ARG A 1 133 ? 3.744 -6.486 -0.105 1.00 96.56 133 ARG A C 1
ATOM 1018 O O . ARG A 1 133 ? 4.116 -7.656 -0.169 1.00 96.56 133 ARG A O 1
ATOM 1025 N N . ILE A 1 134 ? 3.774 -5.645 -1.134 1.00 95.31 134 ILE A N 1
ATOM 1026 C CA . ILE A 1 134 ? 4.231 -6.021 -2.476 1.00 95.31 134 ILE A CA 1
ATOM 1027 C C . ILE A 1 134 ? 5.720 -6.344 -2.462 1.00 95.31 134 ILE A C 1
ATOM 1029 O O . ILE A 1 134 ? 6.116 -7.412 -2.929 1.00 95.31 134 ILE A O 1
ATOM 1033 N N . LEU A 1 135 ? 6.535 -5.457 -1.889 1.00 95.12 135 LEU A N 1
ATOM 1034 C CA . LEU A 1 135 ? 7.983 -5.622 -1.825 1.00 95.12 135 LEU A CA 1
ATOM 1035 C C . LEU A 1 135 ? 8.370 -6.860 -1.017 1.00 95.12 135 LEU A C 1
ATOM 1037 O O . LEU A 1 135 ? 9.131 -7.689 -1.509 1.00 95.12 135 LEU A O 1
ATOM 1041 N N . ALA A 1 136 ? 7.791 -7.042 0.172 1.00 95.06 136 ALA A N 1
ATOM 1042 C CA . ALA A 1 136 ? 8.080 -8.199 1.015 1.00 95.06 136 ALA A CA 1
ATOM 1043 C C . ALA A 1 136 ? 7.740 -9.524 0.313 1.00 95.06 136 ALA A C 1
ATOM 1045 O O . ALA A 1 136 ? 8.535 -10.461 0.334 1.00 95.06 136 ALA A O 1
ATOM 1046 N N . GLN A 1 137 ? 6.580 -9.604 -0.348 1.00 94.19 137 GLN A N 1
ATOM 1047 C CA . GLN A 1 137 ? 6.170 -10.828 -1.043 1.00 94.19 137 GLN A CA 1
ATOM 1048 C C . GLN A 1 137 ? 6.994 -11.096 -2.300 1.00 94.19 137 GLN A C 1
ATOM 1050 O O . GLN A 1 137 ? 7.374 -12.240 -2.538 1.00 94.19 137 GLN A O 1
ATOM 1055 N N . THR A 1 138 ? 7.292 -10.061 -3.084 1.00 92.56 138 THR A N 1
ATOM 1056 C CA . THR A 1 138 ? 7.984 -10.228 -4.369 1.00 92.56 138 THR A CA 1
ATOM 1057 C C . THR A 1 138 ? 9.477 -10.490 -4.187 1.00 92.56 138 THR A C 1
ATOM 1059 O O . THR A 1 138 ? 10.053 -11.300 -4.907 1.00 92.56 138 THR A O 1
ATOM 1062 N N . LEU A 1 139 ? 10.104 -9.850 -3.197 1.00 91.69 139 LEU A N 1
ATOM 1063 C CA . LEU A 1 139 ? 11.526 -10.030 -2.888 1.00 91.69 139 LEU A CA 1
ATOM 1064 C C . LEU A 1 139 ? 11.785 -11.194 -1.918 1.00 91.69 139 LEU A C 1
ATOM 1066 O O . LEU A 1 139 ? 12.927 -11.612 -1.752 1.00 91.69 139 LEU A O 1
ATOM 1070 N N . GLY A 1 140 ? 10.744 -11.733 -1.275 1.00 92.88 140 GLY A N 1
ATOM 1071 C CA . GLY A 1 140 ? 10.875 -12.825 -0.307 1.00 92.88 140 GLY A CA 1
ATOM 1072 C C . GLY A 1 140 ? 11.552 -12.417 1.008 1.00 92.88 140 GLY A C 1
ATOM 1073 O O . GLY A 1 140 ? 12.116 -13.272 1.692 1.00 92.88 140 GLY A O 1
ATOM 1074 N N . ILE A 1 141 ? 11.497 -11.131 1.358 1.00 93.88 141 ILE A N 1
ATOM 1075 C CA . ILE A 1 141 ? 12.061 -10.557 2.589 1.00 93.88 141 ILE A CA 1
ATOM 1076 C C . ILE A 1 141 ? 10.961 -10.238 3.605 1.00 93.88 141 ILE A C 1
ATOM 1078 O O . ILE A 1 141 ? 9.766 -10.263 3.297 1.00 93.88 141 ILE A O 1
ATOM 1082 N N . SER A 1 142 ? 11.341 -9.952 4.850 1.00 94.56 142 SER A N 1
ATOM 1083 C CA . SER A 1 142 ? 10.347 -9.685 5.892 1.00 94.56 142 SER A CA 1
ATOM 1084 C C . SER A 1 142 ? 9.721 -8.285 5.737 1.00 94.56 142 SER A C 1
ATOM 1086 O O . SER A 1 142 ? 10.432 -7.329 5.435 1.00 94.56 142 SER A O 1
ATOM 1088 N N . PRO A 1 143 ? 8.415 -8.095 6.008 1.00 94.69 143 PRO A N 1
ATOM 1089 C CA . PRO A 1 143 ? 7.819 -6.757 5.963 1.00 94.69 143 PRO A CA 1
ATOM 1090 C C . PRO A 1 143 ? 8.424 -5.768 6.969 1.00 94.69 143 PRO A C 1
ATOM 1092 O O . PRO A 1 143 ? 8.457 -4.569 6.715 1.00 94.69 143 PRO A O 1
ATOM 1095 N N . ALA A 1 144 ? 8.917 -6.275 8.103 1.00 93.06 144 ALA A N 1
ATOM 1096 C CA . ALA A 1 144 ? 9.628 -5.484 9.102 1.00 93.06 144 ALA A CA 1
ATOM 1097 C C . ALA A 1 144 ? 10.938 -4.896 8.556 1.00 93.06 144 ALA A C 1
ATOM 1099 O O . ALA A 1 144 ? 11.279 -3.763 8.872 1.00 93.06 144 ALA A O 1
ATOM 1100 N N . GLU A 1 145 ? 11.653 -5.662 7.734 1.00 92.19 145 GLU A N 1
ATOM 1101 C CA . GLU A 1 145 ? 12.874 -5.215 7.064 1.00 92.19 145 GLU A CA 1
ATOM 1102 C C . GLU A 1 145 ? 12.559 -4.117 6.046 1.00 92.19 145 GLU A C 1
ATOM 1104 O O . GLU A 1 145 ? 13.148 -3.047 6.123 1.00 92.19 145 GLU A O 1
ATOM 1109 N N . VAL A 1 146 ? 11.534 -4.299 5.202 1.00 93.31 146 VAL A N 1
ATOM 1110 C CA . VAL A 1 146 ? 11.091 -3.251 4.260 1.00 93.31 146 VAL A CA 1
ATOM 1111 C C . VAL A 1 146 ? 10.721 -1.955 4.988 1.00 93.31 146 VAL A C 1
ATOM 1113 O O . VAL A 1 146 ? 11.110 -0.873 4.559 1.00 93.31 146 VAL A O 1
ATOM 1116 N N . LEU A 1 147 ? 9.986 -2.051 6.100 1.00 92.25 147 LEU A N 1
ATOM 1117 C CA . LEU A 1 147 ? 9.609 -0.883 6.902 1.00 92.25 147 LEU A CA 1
ATOM 1118 C C . LEU A 1 147 ? 10.818 -0.195 7.539 1.00 92.25 147 LEU A C 1
ATOM 1120 O O . LEU A 1 147 ? 10.878 1.031 7.541 1.00 92.25 147 LEU A O 1
ATOM 1124 N N . SER A 1 148 ? 11.781 -0.962 8.049 1.00 88.75 148 SER A N 1
ATOM 1125 C CA . SER A 1 148 ? 13.003 -0.411 8.639 1.00 88.75 148 SER A CA 1
ATOM 1126 C C . SER A 1 148 ? 13.829 0.350 7.600 1.00 88.75 148 SER A C 1
ATOM 1128 O O . SER A 1 148 ? 14.290 1.453 7.874 1.00 88.75 148 SER A O 1
ATOM 1130 N N . GLU A 1 149 ? 13.982 -0.209 6.400 1.00 88.25 149 GLU A N 1
ATOM 1131 C CA . GLU A 1 149 ? 14.737 0.423 5.312 1.00 88.25 149 GLU A CA 1
ATOM 1132 C C . GLU A 1 149 ? 13.991 1.628 4.707 1.00 88.25 149 GLU A C 1
ATOM 1134 O O . GLU A 1 149 ? 14.615 2.581 4.239 1.00 88.25 149 GLU A O 1
ATOM 1139 N N . SER A 1 150 ? 12.652 1.646 4.771 1.00 87.06 150 SER A N 1
ATOM 1140 C CA . SER A 1 150 ? 11.857 2.792 4.303 1.00 87.06 150 SER A CA 1
ATOM 1141 C C . SER A 1 150 ? 12.060 4.070 5.123 1.00 87.06 150 SER A C 1
ATOM 1143 O O . SER A 1 150 ? 11.855 5.152 4.590 1.00 87.06 150 SER A O 1
ATOM 1145 N N . GLU A 1 151 ? 12.522 3.988 6.379 1.00 81.75 151 GLU A N 1
ATOM 1146 C CA . GLU A 1 151 ? 12.737 5.176 7.230 1.00 81.75 151 GLU A CA 1
ATOM 1147 C C . GLU A 1 151 ? 13.745 6.173 6.631 1.00 81.75 151 GLU A C 1
ATOM 1149 O O . GLU A 1 151 ? 13.706 7.366 6.930 1.00 81.75 151 GLU A O 1
ATOM 1154 N N . ALA A 1 152 ? 14.669 5.688 5.799 1.00 73.75 152 ALA A N 1
ATOM 1155 C CA . ALA A 1 152 ? 15.723 6.496 5.198 1.00 73.75 152 ALA A CA 1
ATOM 1156 C C . ALA A 1 152 ? 15.388 6.985 3.778 1.00 73.75 152 ALA A C 1
ATOM 1158 O O . ALA A 1 152 ? 16.192 7.713 3.186 1.00 73.75 152 ALA A O 1
ATOM 1159 N N . ILE A 1 153 ? 14.247 6.571 3.212 1.00 77.81 153 ILE A N 1
ATOM 1160 C CA . ILE A 1 153 ? 13.964 6.698 1.782 1.00 77.81 153 ILE A CA 1
ATOM 1161 C C . ILE A 1 153 ? 12.588 7.325 1.555 1.00 77.81 153 ILE A C 1
ATOM 1163 O O . ILE A 1 153 ? 11.576 6.888 2.078 1.00 77.81 153 ILE A O 1
ATOM 1167 N N . ASP A 1 154 ? 12.551 8.336 0.694 1.00 83.12 154 ASP A N 1
ATOM 1168 C CA . ASP A 1 154 ? 11.368 9.136 0.362 1.00 83.12 154 ASP A CA 1
ATOM 1169 C C . ASP A 1 154 ? 10.440 8.496 -0.691 1.00 83.12 154 ASP A C 1
ATOM 1171 O O . ASP A 1 154 ? 9.445 9.105 -1.074 1.00 83.12 154 ASP A O 1
ATOM 1175 N N . SER A 1 155 ? 10.774 7.306 -1.204 1.00 88.25 155 SER A N 1
ATOM 1176 C CA . SER A 1 155 ? 9.994 6.590 -2.223 1.00 88.25 155 SER A CA 1
ATOM 1177 C C . SER A 1 155 ? 10.239 5.079 -2.203 1.00 88.25 155 SER A C 1
ATOM 1179 O O . SER A 1 155 ? 11.383 4.619 -2.104 1.00 88.25 155 SER A O 1
ATOM 1181 N N . PHE A 1 156 ? 9.179 4.292 -2.398 1.00 91.25 156 PHE A N 1
ATOM 1182 C CA . PHE A 1 156 ? 9.278 2.830 -2.456 1.00 91.25 156 PHE A CA 1
ATOM 1183 C C . PHE A 1 156 ? 9.974 2.328 -3.724 1.00 91.25 156 PHE A C 1
ATOM 1185 O O . PHE A 1 156 ? 10.591 1.262 -3.693 1.00 91.25 156 PHE A O 1
ATOM 1192 N N . VAL A 1 157 ? 9.975 3.106 -4.809 1.00 91.12 157 VAL A N 1
ATOM 1193 C CA . VAL A 1 157 ? 10.755 2.782 -6.015 1.00 91.12 157 VAL A CA 1
ATOM 1194 C C . VAL A 1 157 ? 12.259 2.874 -5.751 1.00 91.12 157 VAL A C 1
ATOM 1196 O O . VAL A 1 157 ? 13.020 1.997 -6.163 1.00 91.12 157 VAL A O 1
ATOM 1199 N N . LYS A 1 158 ? 12.707 3.903 -5.020 1.00 90.81 158 LYS A N 1
ATOM 1200 C CA . LYS A 1 158 ? 14.112 4.009 -4.588 1.00 90.81 158 LYS A CA 1
ATOM 1201 C C . LYS A 1 158 ? 14.475 2.877 -3.636 1.00 90.81 158 LYS A C 1
ATOM 1203 O O . LYS A 1 158 ? 15.510 2.246 -3.827 1.00 90.81 158 LYS A O 1
ATOM 1208 N N . LEU A 1 159 ? 13.597 2.590 -2.673 1.00 91.75 159 LEU A N 1
ATOM 1209 C CA . LEU A 1 159 ? 13.784 1.497 -1.722 1.00 91.75 159 LEU A CA 1
ATOM 1210 C C . LEU A 1 159 ? 13.912 0.149 -2.433 1.00 91.75 159 LEU A C 1
ATOM 1212 O O . LEU A 1 159 ? 14.805 -0.624 -2.112 1.00 91.75 159 LEU A O 1
ATOM 1216 N N . PHE A 1 160 ? 13.082 -0.116 -3.444 1.00 92.50 160 PHE A N 1
ATOM 1217 C CA . PHE A 1 160 ? 13.221 -1.313 -4.270 1.00 92.50 160 PHE A CA 1
ATOM 1218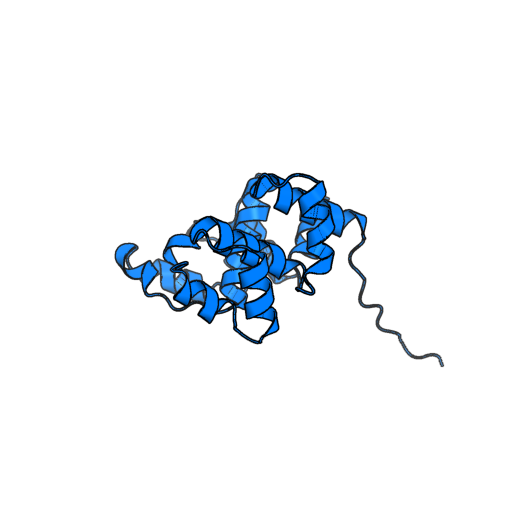 C C . PHE A 1 160 ? 14.618 -1.412 -4.892 1.00 92.50 160 PHE A C 1
ATOM 1220 O O . PHE A 1 160 ? 15.203 -2.488 -4.891 1.00 92.50 160 PHE A O 1
ATOM 1227 N N . GLY A 1 161 ? 15.167 -0.296 -5.382 1.00 90.00 161 GLY A N 1
ATOM 1228 C CA . GLY A 1 161 ? 16.532 -0.232 -5.900 1.00 90.00 161 GLY A CA 1
ATOM 1229 C C . GLY A 1 161 ? 17.588 -0.636 -4.877 1.00 90.00 161 GLY A C 1
ATOM 1230 O O . GLY A 1 161 ? 18.449 -1.443 -5.209 1.00 90.00 161 GLY A O 1
ATOM 1231 N N . GLU A 1 162 ? 17.509 -0.125 -3.650 1.00 90.25 162 GLU A N 1
ATOM 1232 C CA . GLU A 1 162 ? 18.451 -0.472 -2.575 1.00 90.25 162 GLU A CA 1
ATOM 1233 C C . GLU A 1 162 ? 18.309 -1.940 -2.132 1.00 90.25 162 GLU A C 1
ATOM 1235 O O . GLU A 1 162 ? 19.309 -2.598 -1.872 1.00 90.25 162 GLU A O 1
ATOM 1240 N N . LEU A 1 163 ? 17.089 -2.493 -2.121 1.00 89.38 163 LEU A N 1
ATOM 1241 C CA . LEU A 1 163 ? 16.821 -3.867 -1.666 1.00 89.38 163 LEU A CA 1
ATOM 1242 C C . LEU A 1 163 ? 17.271 -4.969 -2.642 1.00 89.38 163 LEU A C 1
ATOM 1244 O O . LEU A 1 163 ? 17.357 -6.131 -2.248 1.00 89.38 163 LEU A O 1
ATOM 1248 N N . ILE A 1 164 ? 17.506 -4.643 -3.916 1.00 86.81 164 ILE A N 1
ATOM 1249 C CA . ILE A 1 164 ? 17.948 -5.618 -4.933 1.00 86.81 164 ILE A CA 1
ATOM 1250 C C . ILE A 1 164 ? 19.468 -5.622 -5.171 1.00 86.81 164 ILE A C 1
ATOM 1252 O O . ILE A 1 164 ? 19.928 -6.373 -6.037 1.00 86.81 164 ILE A O 1
ATOM 1256 N N . HIS A 1 165 ? 20.230 -4.784 -4.458 1.00 66.25 165 HIS A N 1
ATOM 1257 C CA . HIS A 1 165 ? 21.698 -4.715 -4.524 1.00 66.25 165 HIS A CA 1
ATOM 1258 C C . HIS A 1 165 ? 22.352 -5.443 -3.345 1.00 66.25 165 HIS A C 1
ATOM 1260 O O . HIS A 1 165 ? 23.440 -6.025 -3.573 1.00 66.25 165 HIS A O 1
#

Secondary structure (DSSP, 8-state):
---------PPPHHHHHHHHHHHHHHTT--HHHHHHGGGS---GGGHHHHHHHHHHHT--HHHHHHHHHTT--HHHHHHHTT--HHHH-----TTS--GGGHHHHHHHHHS-GGGGGGPPPPHHHHHHHHHHHHHHHHHT--HHHHHHHHTT-S-HHHHHHHHT-

Sequence (165 aa):
MPALAQTQAQVPEVVRQGYFRAVGEFFALPPTELAILNEWELDEDEIPVALFIAERSGVSTEALVALRRSGQSWAELAARYGVSAAVLHVPIPEQSSAGEISALYQQYRSTPESGWATIQLESAEIVALVNVRILAQTLGISPAEVLSESEAIDSFVKLFGELIH

Foldseek 3Di:
DDDPPPPPPDQPVVLLVVLLVLLCVLLVNDVVVSVCLVVLPDDSLCSLLLSVLCVQQVNDSSVVSVVVVVVDASLRSCLVRQVFQLNLDDDDDPPFDQAPCNVVVVVVVVDDSVCRRVDRDGRVRSSLSSLLVSLCVSVVHGSSVLSVQCNVPPDSSVSSVVSVD

Radius of gyration: 16.47 Å; chains: 1; bounding box: 46×44×43 Å